Protein AF-A0A255YJV0-F1 (afdb_monomer)

Structure (mmCIF, N/CA/C/O backbone):
data_AF-A0A255YJV0-F1
#
_entry.id   AF-A0A255YJV0-F1
#
loop_
_atom_site.group_PDB
_atom_site.id
_atom_site.type_symbol
_atom_site.label_atom_id
_atom_site.label_alt_id
_atom_site.label_comp_id
_atom_site.label_asym_id
_atom_site.label_entity_id
_atom_site.label_seq_id
_atom_site.pdbx_PDB_ins_code
_atom_site.Cartn_x
_atom_site.Cartn_y
_atom_site.Cartn_z
_atom_site.occupancy
_atom_site.B_iso_or_equiv
_atom_site.auth_seq_id
_atom_site.auth_comp_id
_atom_site.auth_asym_id
_atom_site.auth_atom_id
_atom_site.pdbx_PDB_model_num
ATOM 1 N N . MET A 1 1 ? -8.198 33.475 1.884 1.00 37.62 1 MET A N 1
ATOM 2 C CA . MET A 1 1 ? -8.309 33.336 0.412 1.00 37.62 1 MET A CA 1
ATOM 3 C C . MET A 1 1 ? -6.952 32.832 -0.070 1.00 37.62 1 MET A C 1
ATOM 5 O O . MET A 1 1 ? -5.983 33.486 0.258 1.00 37.62 1 MET A O 1
ATOM 9 N N . ALA A 1 2 ? -6.748 31.672 -0.689 1.00 37.34 2 ALA A N 1
ATOM 10 C CA . ALA A 1 2 ? -7.632 30.745 -1.376 1.00 37.34 2 ALA A CA 1
ATOM 11 C C . ALA A 1 2 ? -7.328 29.297 -0.940 1.00 37.34 2 ALA A C 1
ATOM 13 O O . ALA A 1 2 ? -6.172 28.893 -0.856 1.00 37.34 2 ALA A O 1
ATOM 14 N N . SER A 1 3 ? -8.384 28.529 -0.671 1.00 46.34 3 SER A N 1
ATOM 15 C CA . SER A 1 3 ? -8.336 27.068 -0.673 1.00 46.34 3 SER A CA 1
ATOM 16 C C . SER A 1 3 ? -8.189 26.639 -2.130 1.00 46.34 3 SER A C 1
ATOM 18 O O . SER A 1 3 ? -9.127 26.796 -2.913 1.00 46.34 3 SER A O 1
ATOM 20 N N . VAL A 1 4 ? -7.002 26.180 -2.527 1.00 48.34 4 VAL A N 1
ATOM 21 C CA . VAL A 1 4 ? -6.815 25.590 -3.855 1.00 48.34 4 VAL A CA 1
ATOM 22 C C . VAL A 1 4 ? -7.330 24.158 -3.785 1.00 48.34 4 VAL A C 1
ATOM 24 O O . VAL A 1 4 ? -6.611 23.216 -3.461 1.00 48.34 4 VAL A O 1
ATOM 27 N N . ALA A 1 5 ? -8.619 24.009 -4.076 1.00 46.78 5 ALA A N 1
ATOM 28 C CA . ALA A 1 5 ? -9.301 22.741 -4.287 1.00 46.78 5 ALA A CA 1
ATOM 29 C C . ALA A 1 5 ? -8.900 22.108 -5.637 1.00 46.78 5 ALA A C 1
ATOM 31 O O . ALA A 1 5 ? -9.749 21.799 -6.466 1.00 46.78 5 ALA A O 1
ATOM 32 N N . ALA A 1 6 ? -7.600 21.906 -5.855 1.00 54.28 6 ALA A N 1
ATOM 33 C CA . ALA A 1 6 ? -7.099 20.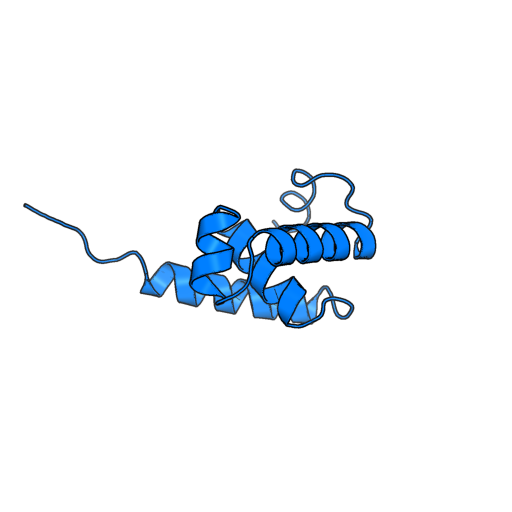967 -6.854 1.00 54.28 6 ALA A CA 1
ATOM 34 C C . ALA A 1 6 ? -6.107 19.944 -6.248 1.00 54.28 6 ALA A C 1
ATOM 36 O O . ALA A 1 6 ? -4.915 20.046 -6.521 1.00 54.28 6 ALA A O 1
ATOM 37 N N . PRO A 1 7 ? -6.550 18.969 -5.412 1.00 51.72 7 PRO A N 1
ATOM 38 C CA . PRO A 1 7 ? -5.644 17.860 -5.070 1.00 51.72 7 PRO A CA 1
ATOM 39 C C . PRO A 1 7 ? -6.225 16.433 -5.149 1.00 51.72 7 PRO A C 1
ATOM 41 O O . PRO A 1 7 ? -5.462 15.474 -5.109 1.00 51.72 7 PRO A O 1
ATOM 44 N N . ALA A 1 8 ? -7.542 16.232 -5.280 1.00 58.97 8 ALA A N 1
ATOM 45 C CA . ALA A 1 8 ? -8.131 14.882 -5.232 1.00 58.97 8 ALA A CA 1
ATOM 46 C C . ALA A 1 8 ? -8.184 14.176 -6.601 1.00 58.97 8 ALA A C 1
ATOM 48 O O . ALA A 1 8 ? -7.957 12.969 -6.692 1.00 58.97 8 ALA A O 1
ATOM 49 N N . PHE A 1 9 ? -8.480 14.919 -7.673 1.00 61.91 9 PHE A N 1
ATOM 50 C CA . PHE A 1 9 ? -8.610 14.358 -9.022 1.00 61.91 9 PHE A CA 1
ATOM 51 C C . PHE A 1 9 ? -7.264 13.861 -9.566 1.00 61.91 9 PHE A C 1
ATOM 53 O O . PHE A 1 9 ? -7.181 12.748 -10.088 1.00 61.91 9 PHE A O 1
ATOM 60 N N . ASP A 1 10 ? -6.197 14.635 -9.355 1.00 79.44 10 ASP A N 1
ATOM 61 C CA . ASP A 1 10 ? -4.843 14.260 -9.766 1.00 79.44 10 ASP A CA 1
ATOM 62 C C . ASP A 1 10 ? -4.312 13.070 -8.967 1.00 79.44 10 ASP A C 1
ATOM 64 O O . ASP A 1 10 ? -3.758 12.139 -9.554 1.00 79.44 10 ASP A O 1
ATOM 68 N N . ALA A 1 11 ? -4.562 13.033 -7.653 1.00 80.06 11 ALA A N 1
ATOM 69 C CA . ALA A 1 11 ? -4.204 11.893 -6.813 1.00 80.06 11 ALA A CA 1
ATOM 70 C C . ALA A 1 11 ? -4.936 10.613 -7.246 1.00 80.06 11 ALA A C 1
ATOM 72 O O . ALA A 1 11 ? -4.310 9.563 -7.380 1.00 80.06 11 ALA A O 1
ATOM 73 N N . ARG A 1 12 ? -6.242 10.691 -7.544 1.00 87.31 12 ARG A N 1
ATOM 74 C CA . ARG A 1 12 ? -7.031 9.535 -8.002 1.00 87.31 12 ARG A CA 1
ATOM 75 C C . ARG A 1 12 ? -6.555 9.020 -9.359 1.00 87.31 12 ARG A C 1
ATOM 77 O O . ARG A 1 12 ? -6.333 7.821 -9.517 1.00 87.31 12 ARG A O 1
ATOM 84 N N . ARG A 1 13 ? -6.300 9.921 -10.312 1.00 89.69 13 ARG A N 1
ATOM 85 C CA . ARG A 1 13 ? -5.724 9.577 -11.621 1.00 89.69 13 ARG A CA 1
ATOM 86 C C . ARG A 1 13 ? -4.319 8.980 -11.490 1.00 89.69 13 ARG A C 1
ATOM 88 O O . ARG A 1 13 ? -3.980 8.047 -12.223 1.00 89.69 13 ARG A O 1
ATOM 95 N N . ALA A 1 14 ? -3.498 9.501 -10.578 1.00 89.00 14 ALA A N 1
ATOM 96 C CA . ALA A 1 14 ? -2.179 8.952 -10.285 1.00 89.00 14 ALA A CA 1
ATOM 97 C C . ALA A 1 14 ? -2.284 7.535 -9.703 1.00 89.00 14 ALA A C 1
ATOM 99 O O . ALA A 1 14 ? -1.615 6.634 -10.209 1.00 89.00 14 ALA A O 1
ATOM 100 N N . ILE A 1 15 ? -3.172 7.317 -8.727 1.00 93.31 15 ILE A N 1
ATOM 101 C CA . ILE A 1 15 ? -3.453 5.997 -8.143 1.00 93.31 15 ILE A CA 1
ATOM 102 C C . ILE A 1 15 ? -3.865 5.007 -9.234 1.00 93.31 15 ILE A C 1
ATOM 104 O O . ILE A 1 15 ? -3.234 3.963 -9.359 1.00 93.31 15 ILE A O 1
ATOM 108 N N . GLU A 1 16 ? -4.835 5.345 -10.087 1.00 93.88 16 GLU A N 1
ATOM 109 C CA . GLU A 1 16 ? -5.274 4.465 -11.182 1.00 93.88 16 GLU A CA 1
ATOM 110 C C . GLU A 1 16 ? -4.136 4.122 -12.153 1.00 93.88 16 GLU A C 1
ATOM 112 O O . GLU A 1 16 ? -4.003 2.983 -12.610 1.00 93.88 16 GLU A O 1
ATOM 117 N N . LYS A 1 17 ? -3.286 5.102 -12.488 1.00 92.88 17 LYS A N 1
ATOM 118 C CA . LYS A 1 17 ? -2.120 4.873 -13.351 1.00 92.88 17 LYS A CA 1
ATOM 119 C C . LYS A 1 17 ? -1.123 3.922 -12.688 1.00 92.88 17 LYS A C 1
ATOM 121 O O . LYS A 1 17 ? -0.583 3.053 -13.373 1.00 92.88 17 LYS A O 1
ATOM 126 N N . ILE A 1 18 ? -0.885 4.073 -11.387 1.00 91.25 18 ILE A N 1
ATOM 127 C CA . ILE A 1 18 ? 0.005 3.200 -10.619 1.00 91.25 18 ILE A CA 1
ATOM 128 C C . ILE A 1 18 ? -0.591 1.792 -10.517 1.00 91.25 18 ILE A C 1
ATOM 130 O O . ILE A 1 18 ? 0.107 0.839 -10.840 1.00 91.25 18 ILE A O 1
ATOM 134 N N . GLU A 1 19 ? -1.874 1.639 -10.177 1.00 93.19 19 GLU A N 1
ATOM 135 C CA . GLU A 1 19 ? -2.552 0.334 -10.111 1.00 93.19 19 GLU A CA 1
ATOM 136 C C . GLU A 1 19 ? -2.438 -0.441 -11.430 1.00 93.19 19 GLU A C 1
ATOM 138 O O . GLU A 1 19 ? -2.119 -1.633 -11.418 1.00 93.19 19 GLU A O 1
ATOM 143 N N . ARG A 1 20 ? -2.626 0.237 -12.574 1.00 92.62 20 ARG A N 1
ATOM 144 C CA . ARG A 1 20 ? -2.436 -0.374 -13.900 1.00 92.62 20 ARG A CA 1
ATOM 145 C C . ARG A 1 20 ? -0.996 -0.826 -14.132 1.00 92.62 20 ARG A C 1
ATOM 147 O O . ARG A 1 20 ? -0.784 -1.939 -14.604 1.00 92.62 20 ARG A O 1
ATOM 154 N N . ARG A 1 21 ? -0.005 0.011 -13.799 1.00 90.38 21 ARG A N 1
ATOM 155 C CA . ARG A 1 21 ? 1.420 -0.349 -13.938 1.00 90.38 21 ARG A CA 1
ATOM 156 C C . ARG A 1 21 ? 1.786 -1.529 -13.044 1.00 90.38 21 ARG A C 1
ATOM 158 O O . ARG A 1 21 ? 2.447 -2.448 -13.513 1.00 90.38 21 ARG A O 1
ATOM 165 N N . LEU A 1 22 ? 1.306 -1.534 -11.801 1.00 87.44 22 LEU A N 1
ATOM 166 C CA . LEU A 1 22 ? 1.487 -2.651 -10.880 1.00 87.44 22 LEU A CA 1
ATOM 167 C C . LEU A 1 22 ? 0.875 -3.931 -11.458 1.00 87.44 22 LEU A C 1
ATOM 169 O O . LEU A 1 22 ? 1.533 -4.956 -11.455 1.00 87.44 22 LEU A O 1
ATOM 173 N N . GLY A 1 23 ? -0.333 -3.882 -12.022 1.00 87.88 23 GLY A N 1
ATOM 174 C CA . GLY A 1 23 ? -0.953 -5.064 -12.634 1.00 87.88 23 GLY A CA 1
ATOM 175 C C . GLY A 1 23 ? -0.184 -5.615 -13.837 1.00 87.88 23 GLY A C 1
ATOM 176 O O . GLY A 1 23 ? -0.164 -6.825 -14.040 1.00 87.88 23 GLY A O 1
ATOM 177 N N . ALA A 1 24 ? 0.473 -4.743 -14.604 1.00 87.81 24 ALA A N 1
ATOM 178 C CA . ALA A 1 24 ? 1.258 -5.139 -15.770 1.00 87.81 24 ALA A CA 1
ATOM 179 C C . ALA A 1 24 ? 2.627 -5.741 -15.406 1.00 87.81 24 ALA A C 1
ATOM 181 O O . ALA A 1 24 ? 3.051 -6.709 -16.026 1.00 87.81 24 ALA A O 1
ATOM 182 N N . ILE A 1 25 ? 3.320 -5.171 -14.414 1.00 85.12 25 ILE A N 1
ATOM 183 C CA . ILE A 1 25 ? 4.669 -5.606 -14.006 1.00 85.12 25 ILE A CA 1
ATOM 184 C C . ILE A 1 25 ? 4.588 -6.784 -13.026 1.00 85.12 25 ILE A C 1
ATOM 186 O O . ILE A 1 25 ? 5.389 -7.715 -13.062 1.00 85.12 25 ILE A O 1
ATOM 190 N N . TYR A 1 26 ? 3.593 -6.753 -12.145 1.00 82.75 26 TYR A N 1
ATOM 191 C CA . TYR A 1 26 ? 3.493 -7.602 -10.970 1.00 82.75 26 TYR A CA 1
ATOM 192 C C . TYR A 1 26 ? 2.208 -8.435 -11.022 1.00 82.75 26 TYR A C 1
ATOM 194 O O . TYR A 1 26 ? 1.285 -8.254 -10.230 1.00 82.75 26 TYR A O 1
ATOM 202 N N . VAL A 1 27 ? 2.177 -9.400 -11.945 1.00 82.94 27 VAL A N 1
ATOM 203 C CA . VAL A 1 27 ? 1.009 -10.266 -12.216 1.00 82.94 27 VAL A CA 1
ATOM 204 C C . VAL A 1 27 ? 0.553 -11.058 -10.978 1.00 82.94 27 VAL A C 1
ATOM 206 O O . VAL A 1 27 ? -0.623 -11.378 -10.837 1.00 82.94 27 VAL A O 1
ATOM 209 N N . CYS A 1 28 ? 1.462 -11.337 -10.039 1.00 83.81 28 CYS A N 1
ATOM 210 C CA . CYS A 1 28 ? 1.149 -12.040 -8.792 1.00 83.81 28 CYS A CA 1
ATOM 211 C C . CYS A 1 28 ? 0.452 -11.174 -7.722 1.00 83.81 28 CYS A C 1
ATOM 213 O O . CYS A 1 28 ? 0.059 -11.735 -6.693 1.00 83.81 28 CYS A O 1
ATOM 215 N N . LEU A 1 29 ? 0.318 -9.852 -7.915 1.00 85.50 29 LEU A N 1
ATOM 216 C CA . LEU A 1 29 ? -0.445 -8.988 -7.013 1.00 85.50 29 LEU A CA 1
ATOM 217 C C . LEU A 1 29 ? -1.937 -9.168 -7.263 1.00 85.50 29 LEU A C 1
ATOM 219 O O . LEU A 1 29 ? -2.439 -8.920 -8.361 1.00 85.50 29 LEU A O 1
ATOM 223 N N . THR A 1 30 ? -2.667 -9.478 -6.202 1.00 90.50 30 THR A N 1
ATOM 224 C CA . THR A 1 30 ? -4.128 -9.394 -6.195 1.00 90.50 30 THR A CA 1
ATOM 225 C C . THR A 1 30 ? -4.593 -7.944 -6.314 1.00 90.50 30 THR A C 1
ATOM 227 O O . THR A 1 30 ? -3.881 -7.009 -5.947 1.00 90.50 30 THR A O 1
ATOM 230 N N . ASP A 1 31 ? -5.831 -7.742 -6.758 1.00 91.50 31 ASP A N 1
ATOM 231 C CA . ASP A 1 31 ? -6.433 -6.412 -6.915 1.00 91.50 31 ASP A CA 1
ATOM 232 C C . ASP A 1 31 ? -6.360 -5.583 -5.625 1.00 91.50 31 ASP A C 1
ATOM 234 O O . ASP A 1 31 ? -6.074 -4.386 -5.654 1.00 91.50 31 ASP A O 1
ATOM 238 N N . ARG A 1 32 ? -6.550 -6.237 -4.471 1.00 93.06 32 ARG A N 1
ATOM 239 C CA . ARG A 1 32 ? -6.470 -5.593 -3.155 1.00 93.06 32 ARG A CA 1
ATOM 240 C C . ARG A 1 32 ? -5.050 -5.191 -2.784 1.00 93.06 32 ARG A C 1
ATOM 242 O O . ARG A 1 32 ? -4.859 -4.097 -2.259 1.00 93.06 32 ARG A O 1
ATOM 249 N N . GLU A 1 33 ? -4.062 -6.028 -3.083 1.00 91.38 33 GLU A N 1
ATOM 250 C CA . GLU A 1 33 ? -2.659 -5.670 -2.866 1.00 91.38 33 GLU A CA 1
ATOM 251 C C . GLU A 1 33 ? -2.254 -4.507 -3.786 1.00 91.38 33 GLU A C 1
ATOM 253 O O . GLU A 1 33 ? -1.665 -3.541 -3.304 1.00 91.38 33 GLU A O 1
ATOM 258 N N . ARG A 1 34 ? -2.660 -4.515 -5.067 1.00 92.62 34 ARG A N 1
ATOM 259 C CA . ARG A 1 34 ? -2.394 -3.402 -6.002 1.00 92.62 34 ARG A CA 1
ATOM 260 C C . ARG A 1 34 ? -2.988 -2.085 -5.518 1.00 92.62 34 ARG A C 1
ATOM 262 O O . ARG A 1 34 ? -2.289 -1.074 -5.509 1.00 92.62 34 ARG A O 1
ATOM 269 N N . ALA A 1 35 ? -4.242 -2.107 -5.072 1.00 94.31 35 ALA A N 1
ATOM 270 C CA . ALA A 1 35 ? -4.929 -0.915 -4.589 1.00 94.31 35 ALA A CA 1
ATOM 271 C C . ALA A 1 35 ? -4.256 -0.308 -3.345 1.00 94.31 35 ALA A C 1
ATOM 273 O O . ALA A 1 35 ? -4.115 0.915 -3.241 1.00 94.31 35 ALA A O 1
ATOM 274 N N . VAL A 1 36 ? -3.798 -1.157 -2.417 1.00 94.75 36 VAL A N 1
ATOM 275 C CA . VAL A 1 36 ? -3.053 -0.737 -1.220 1.00 94.75 36 VAL A CA 1
ATOM 276 C C . VAL A 1 36 ? -1.660 -0.211 -1.582 1.00 94.75 36 VAL A C 1
ATOM 278 O O . VAL A 1 36 ? -1.246 0.833 -1.069 1.00 94.75 36 VAL A O 1
ATOM 281 N N . CYS A 1 37 ? -0.937 -0.890 -2.474 1.00 91.94 37 CYS A N 1
ATOM 282 C CA . CYS A 1 37 ? 0.387 -0.468 -2.931 1.00 91.94 37 CYS A CA 1
ATOM 283 C C . CYS A 1 37 ? 0.330 0.886 -3.645 1.00 91.94 37 CYS A C 1
ATOM 285 O O . CYS A 1 37 ? 1.086 1.783 -3.286 1.00 91.94 37 CYS A O 1
ATOM 287 N N . ALA A 1 38 ? -0.611 1.090 -4.569 1.00 92.94 38 ALA A N 1
ATOM 288 C CA . ALA A 1 38 ? -0.726 2.347 -5.305 1.00 92.94 38 ALA A CA 1
ATOM 289 C C . ALA A 1 38 ? -0.944 3.559 -4.388 1.00 92.94 38 ALA A C 1
ATOM 291 O O . ALA A 1 38 ? -0.297 4.592 -4.547 1.00 92.94 38 ALA A O 1
ATOM 292 N N . ARG A 1 39 ? -1.794 3.410 -3.368 1.00 93.12 39 ARG A N 1
ATOM 293 C CA . ARG A 1 39 ? -2.038 4.460 -2.369 1.00 93.12 39 ARG A CA 1
ATOM 294 C C . ARG A 1 39 ? -0.847 4.696 -1.447 1.00 93.12 39 ARG A C 1
ATOM 296 O O . ARG A 1 39 ? -0.558 5.825 -1.066 1.00 93.12 39 ARG A O 1
ATOM 303 N N . THR A 1 40 ? -0.126 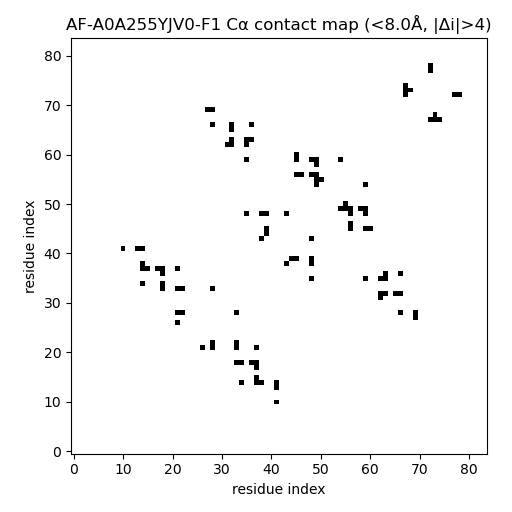3.626 -1.122 1.00 91.12 40 TH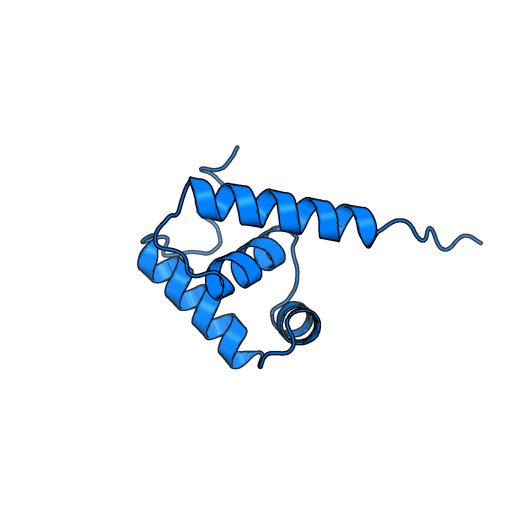R A N 1
ATOM 304 C CA . THR A 1 40 ? 1.133 3.713 -0.372 1.00 91.12 40 THR A CA 1
ATOM 305 C C . THR A 1 40 ? 2.172 4.525 -1.146 1.00 91.12 40 THR A C 1
ATOM 307 O O . THR A 1 40 ? 2.858 5.351 -0.554 1.00 91.12 40 THR A O 1
ATOM 310 N N . MET A 1 41 ? 2.246 4.352 -2.467 1.00 86.44 41 MET A N 1
ATOM 311 C CA . MET A 1 41 ? 3.210 5.047 -3.327 1.00 86.44 41 MET A CA 1
ATOM 312 C C . MET A 1 41 ? 2.919 6.536 -3.509 1.00 86.44 41 MET A C 1
ATOM 314 O O . MET A 1 41 ?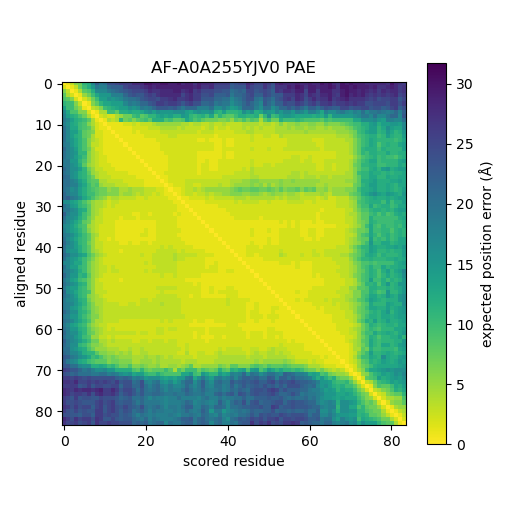 3.851 7.309 -3.694 1.00 86.44 41 MET A O 1
ATOM 318 N N . VAL A 1 42 ? 1.654 6.955 -3.421 1.00 88.38 42 VAL A N 1
ATOM 319 C CA . VAL A 1 42 ? 1.293 8.386 -3.401 1.00 88.38 42 VAL A CA 1
ATOM 320 C C . VAL A 1 42 ? 1.385 9.002 -1.997 1.00 88.38 42 VAL A C 1
ATOM 322 O O . VAL A 1 42 ? 0.970 10.138 -1.797 1.00 88.38 42 VAL A O 1
ATOM 325 N N . GLY A 1 43 ? 1.926 8.264 -1.019 1.00 88.00 43 GLY A N 1
ATOM 326 C CA . GLY A 1 43 ? 2.222 8.770 0.322 1.00 88.00 43 GLY A CA 1
ATOM 327 C C . GLY A 1 43 ? 1.080 8.664 1.335 1.00 88.00 43 GLY A C 1
ATOM 328 O O . GLY A 1 43 ? 1.170 9.267 2.402 1.00 88.00 43 GLY A O 1
ATOM 329 N N . MET A 1 44 ? 0.011 7.907 1.056 1.00 92.00 44 MET A N 1
ATOM 330 C CA . MET A 1 44 ? -1.085 7.752 2.021 1.00 92.00 44 MET A CA 1
ATOM 331 C C . MET A 1 44 ? -0.670 6.899 3.232 1.00 92.00 44 MET A C 1
ATOM 333 O O . MET A 1 44 ? -0.028 5.845 3.106 1.00 92.00 44 MET A O 1
ATOM 337 N N . THR A 1 45 ? -1.097 7.329 4.424 1.00 93.94 45 THR A N 1
ATOM 338 C CA . THR A 1 45 ? -0.913 6.565 5.668 1.00 93.94 45 THR A CA 1
ATOM 339 C C . THR A 1 45 ? -1.781 5.308 5.678 1.00 93.94 45 THR A C 1
ATOM 34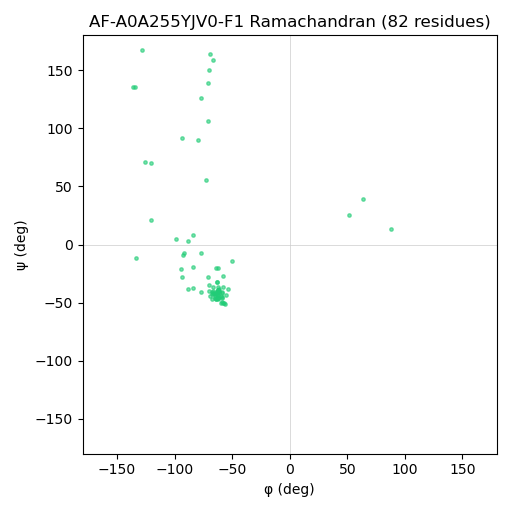1 O O . THR A 1 45 ? -2.723 5.173 4.896 1.00 93.94 45 THR A O 1
ATOM 344 N N . ALA A 1 46 ? -1.477 4.361 6.568 1.00 93.12 46 ALA A N 1
ATOM 345 C CA . ALA A 1 46 ? -2.288 3.154 6.687 1.00 93.12 46 ALA A CA 1
ATOM 346 C C . ALA A 1 46 ? -3.737 3.472 7.102 1.00 93.12 46 ALA A C 1
ATOM 348 O O . ALA A 1 46 ? -4.650 2.834 6.576 1.00 93.12 46 ALA A O 1
ATOM 349 N N . GLU A 1 47 ? -3.961 4.474 7.966 1.00 96.19 47 GLU A N 1
ATOM 350 C CA . GLU A 1 47 ? -5.317 4.919 8.315 1.00 96.19 47 GLU A CA 1
ATOM 351 C C . GLU A 1 47 ? -6.039 5.526 7.109 1.00 96.19 47 GLU A C 1
ATOM 353 O O . GLU A 1 47 ? -7.180 5.165 6.829 1.00 96.19 47 GLU A O 1
ATOM 358 N N . ALA A 1 48 ? -5.376 6.407 6.354 1.00 94.81 48 ALA A N 1
ATOM 359 C CA . ALA A 1 48 ? -5.980 7.047 5.187 1.00 94.81 48 ALA A CA 1
ATOM 360 C C . ALA A 1 48 ? -6.371 6.021 4.110 1.00 94.81 48 ALA A C 1
ATOM 362 O O . ALA A 1 48 ? -7.439 6.118 3.513 1.00 94.81 48 ALA A O 1
ATOM 363 N N . ILE A 1 49 ? -5.535 5.002 3.890 1.00 95.19 49 ILE A N 1
ATOM 364 C CA . ILE A 1 49 ? -5.828 3.906 2.956 1.00 95.19 49 ILE A CA 1
ATOM 365 C C . ILE A 1 49 ? -7.003 3.062 3.444 1.00 95.19 49 ILE A C 1
ATOM 367 O O . ILE A 1 49 ? -7.840 2.662 2.639 1.00 95.19 49 ILE A O 1
ATOM 371 N N . ALA A 1 50 ? -7.058 2.771 4.745 1.00 96.44 50 ALA A N 1
ATOM 372 C CA . ALA A 1 50 ? -8.147 2.010 5.346 1.00 96.44 50 ALA A CA 1
ATOM 373 C C . ALA A 1 50 ? -9.495 2.710 5.117 1.00 96.44 50 ALA A C 1
ATOM 375 O O . ALA A 1 50 ? -10.450 2.077 4.666 1.00 96.44 50 ALA A O 1
ATOM 376 N N . LEU A 1 51 ? -9.528 4.028 5.340 1.00 96.44 51 LEU A N 1
ATOM 377 C CA . LEU A 1 51 ? -10.694 4.868 5.078 1.00 96.44 51 LEU A CA 1
ATOM 378 C C . LEU A 1 51 ? -11.051 4.913 3.586 1.00 96.44 51 LEU A C 1
ATOM 380 O O . LEU A 1 51 ? -12.212 4.712 3.244 1.00 96.44 51 LEU A O 1
ATOM 384 N N . ASP A 1 52 ? -10.073 5.114 2.697 1.00 94.75 52 ASP A N 1
ATOM 385 C CA . ASP A 1 52 ? -10.323 5.214 1.251 1.00 94.75 52 ASP A CA 1
ATOM 386 C C . ASP A 1 52 ? -10.810 3.893 0.628 1.00 94.75 52 ASP A C 1
ATOM 388 O O . ASP A 1 52 ? -11.665 3.890 -0.255 1.00 94.75 52 ASP A O 1
ATOM 392 N N . LEU A 1 53 ? -10.296 2.753 1.100 1.00 94.69 53 LEU A N 1
ATOM 393 C CA . LEU A 1 53 ? -10.648 1.427 0.582 1.00 94.69 53 LEU A CA 1
ATOM 394 C C . LEU A 1 53 ? -11.820 0.755 1.310 1.00 94.69 53 LEU A C 1
ATOM 396 O O . LEU A 1 53 ? -12.248 -0.321 0.878 1.00 94.69 53 LEU A O 1
ATOM 400 N N . GLY A 1 54 ? -12.310 1.341 2.406 1.00 96.31 54 GLY A N 1
ATOM 401 C CA . GLY A 1 54 ? -13.366 0.760 3.237 1.00 96.31 54 GLY A CA 1
ATOM 402 C C . GLY A 1 54 ? -12.956 -0.562 3.895 1.00 96.31 54 GLY A C 1
ATOM 403 O O . GLY A 1 54 ? -13.747 -1.503 3.943 1.00 96.31 54 GLY A O 1
ATOM 404 N N . ILE A 1 55 ? -11.706 -0.668 4.355 1.00 95.75 55 ILE A N 1
ATOM 405 C CA . ILE A 1 55 ? -11.156 -1.870 5.009 1.00 95.75 55 ILE A CA 1
ATOM 406 C C . ILE A 1 55 ? -10.498 -1.515 6.342 1.00 95.75 55 ILE A C 1
ATOM 408 O O . ILE A 1 55 ? -10.231 -0.354 6.624 1.00 95.75 55 ILE A O 1
ATOM 412 N N . SER A 1 56 ? -10.188 -2.515 7.171 1.00 97.12 56 SER A N 1
ATOM 413 C CA . SER A 1 56 ? -9.464 -2.262 8.421 1.00 97.12 56 SER A CA 1
ATOM 414 C C . SER A 1 56 ? -8.003 -1.863 8.170 1.00 97.12 56 SER A C 1
ATOM 416 O O . SER A 1 56 ? -7.364 -2.349 7.231 1.00 97.12 56 SER A O 1
ATOM 418 N N . MET A 1 57 ? -7.425 -1.056 9.065 1.00 96.62 57 MET A N 1
ATOM 419 C CA . MET A 1 57 ? -5.989 -0.747 9.039 1.00 96.62 57 MET A CA 1
ATOM 420 C C . MET A 1 57 ? -5.128 -2.018 9.137 1.00 96.62 57 MET A C 1
ATOM 422 O O . MET A 1 57 ? -4.115 -2.139 8.449 1.00 96.62 57 MET A O 1
ATOM 426 N N . ALA A 1 58 ? -5.561 -3.016 9.915 1.00 95.62 58 ALA A N 1
ATOM 427 C CA . ALA A 1 58 ? -4.891 -4.315 9.988 1.00 95.62 58 ALA A CA 1
ATOM 428 C C . ALA A 1 58 ? -4.873 -5.037 8.627 1.00 95.62 58 ALA A C 1
ATOM 430 O O . ALA A 1 58 ? -3.862 -5.635 8.248 1.00 95.62 58 ALA A O 1
ATOM 431 N N . SER A 1 59 ? -5.956 -4.935 7.850 1.00 95.94 59 SER A N 1
ATOM 432 C CA . SER A 1 59 ? -6.014 -5.454 6.480 1.00 95.94 59 SER A CA 1
ATOM 433 C C . SER A 1 59 ? -5.029 -4.723 5.569 1.00 95.94 59 SER A C 1
ATOM 435 O O . SER A 1 59 ? -4.312 -5.381 4.821 1.00 95.94 59 SER A O 1
ATOM 437 N N . VAL A 1 60 ? -4.921 -3.392 5.667 1.00 96.06 60 VAL A N 1
ATOM 438 C CA . VAL A 1 60 ? -3.924 -2.606 4.912 1.00 96.06 60 VAL A CA 1
ATOM 439 C C . VAL A 1 60 ? -2.505 -3.098 5.197 1.00 96.06 60 VAL A C 1
ATOM 441 O O . VAL A 1 60 ? -1.754 -3.388 4.264 1.00 96.06 60 VAL A O 1
ATOM 444 N N . LEU A 1 61 ? -2.141 -3.244 6.474 1.00 93.44 61 LEU A N 1
ATOM 445 C CA . LEU A 1 61 ? -0.821 -3.743 6.877 1.00 93.44 61 LEU A CA 1
ATOM 446 C C . LEU A 1 61 ? -0.575 -5.175 6.383 1.00 93.44 61 LEU A C 1
ATOM 448 O O . LEU A 1 61 ? 0.514 -5.480 5.899 1.00 93.44 61 LEU A O 1
ATOM 452 N N . THR A 1 62 ? -1.598 -6.031 6.433 1.00 94.38 62 THR A N 1
ATOM 453 C CA . THR A 1 62 ? -1.533 -7.400 5.901 1.00 94.38 62 THR A CA 1
ATOM 454 C C . THR A 1 62 ? -1.276 -7.405 4.396 1.00 94.38 62 THR A C 1
ATOM 456 O O . THR A 1 62 ? -0.411 -8.143 3.931 1.00 94.38 62 THR A O 1
ATOM 459 N N . TYR A 1 63 ? -1.982 -6.574 3.626 1.00 93.06 63 TYR A N 1
ATOM 460 C CA . TYR A 1 63 ? -1.785 -6.484 2.178 1.00 93.06 63 TYR A CA 1
ATOM 461 C C . TYR A 1 63 ? -0.414 -5.912 1.816 1.00 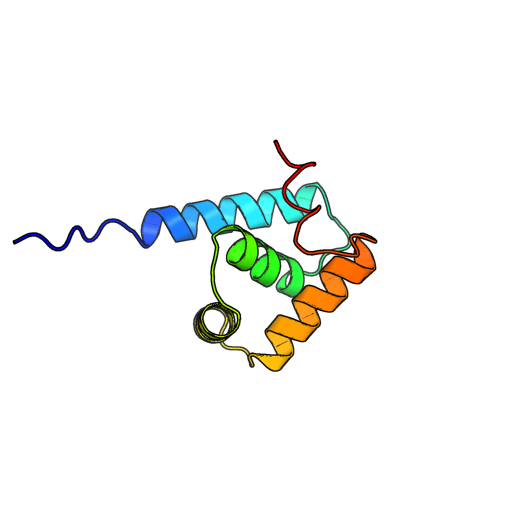93.06 63 TYR A C 1
ATOM 463 O O . TYR A 1 63 ? 0.232 -6.447 0.921 1.00 93.06 63 TYR A O 1
ATOM 471 N N . ARG A 1 64 ? 0.077 -4.899 2.545 1.00 90.69 64 ARG A N 1
ATOM 472 C CA . ARG A 1 64 ? 1.453 -4.395 2.382 1.00 90.69 64 ARG A CA 1
ATOM 473 C C . ARG A 1 64 ? 2.474 -5.504 2.607 1.00 90.69 64 ARG A C 1
ATOM 475 O O . ARG A 1 64 ? 3.325 -5.731 1.758 1.00 90.69 64 ARG A O 1
ATOM 482 N N . ARG A 1 65 ? 2.349 -6.231 3.721 1.00 88.50 65 ARG A N 1
ATOM 483 C CA . ARG A 1 65 ? 3.241 -7.343 4.057 1.00 88.50 65 ARG A CA 1
ATOM 484 C C . ARG A 1 65 ? 3.226 -8.427 2.979 1.00 88.50 65 ARG A C 1
ATOM 486 O O . ARG A 1 65 ? 4.290 -8.817 2.518 1.00 88.50 65 ARG A O 1
ATOM 493 N N . ARG A 1 66 ? 2.043 -8.874 2.545 1.00 86.12 66 ARG A N 1
ATOM 494 C CA . ARG A 1 66 ? 1.912 -9.902 1.498 1.00 86.12 66 ARG A CA 1
ATOM 495 C C . ARG A 1 66 ? 2.482 -9.442 0.161 1.00 86.12 66 ARG A C 1
ATOM 497 O O . ARG A 1 66 ? 3.160 -10.223 -0.499 1.00 86.12 66 ARG A O 1
ATOM 504 N N . ALA A 1 67 ? 2.255 -8.185 -0.220 1.00 81.56 67 ALA A N 1
ATOM 505 C CA . ALA A 1 67 ? 2.877 -7.606 -1.403 1.00 81.56 67 ALA A CA 1
ATOM 506 C C . ALA A 1 67 ? 4.410 -7.642 -1.277 1.00 81.56 67 ALA A C 1
ATOM 508 O O . ALA A 1 67 ? 5.080 -8.188 -2.144 1.00 81.56 67 ALA A O 1
ATOM 509 N N . TYR A 1 68 ? 4.975 -7.165 -0.168 1.00 78.19 68 TYR A N 1
ATOM 510 C CA . TYR A 1 68 ? 6.427 -7.174 0.051 1.00 78.19 68 TYR A CA 1
ATOM 511 C C . TYR A 1 68 ? 7.030 -8.587 0.060 1.00 78.19 68 TYR A C 1
ATOM 513 O O . TYR A 1 68 ? 8.069 -8.814 -0.561 1.00 78.19 68 TYR A O 1
ATOM 521 N N . GLU A 1 69 ? 6.353 -9.552 0.688 1.00 78.06 69 GLU A N 1
ATOM 522 C CA . GLU A 1 69 ? 6.750 -10.965 0.696 1.00 78.06 69 GLU A CA 1
ATOM 523 C C . GLU A 1 69 ? 6.742 -11.570 -0.718 1.00 78.06 69 GLU A C 1
ATOM 525 O O . GLU A 1 69 ? 7.699 -12.245 -1.099 1.00 78.06 69 GLU A O 1
ATOM 530 N N . ARG A 1 70 ? 5.709 -11.287 -1.529 1.00 71.75 70 ARG A N 1
ATOM 531 C CA . ARG A 1 70 ? 5.601 -11.777 -2.917 1.00 71.75 70 ARG A CA 1
ATOM 532 C C . ARG A 1 70 ? 6.715 -11.250 -3.823 1.00 71.75 70 ARG A C 1
ATOM 534 O O . ARG A 1 70 ? 7.140 -11.976 -4.717 1.00 71.75 70 ARG A O 1
ATOM 541 N N . TYR A 1 71 ? 7.205 -10.034 -3.583 1.00 65.88 71 TYR A N 1
ATOM 542 C CA . TYR A 1 71 ? 8.255 -9.411 -4.402 1.00 65.88 71 TYR A CA 1
ATOM 543 C C . TYR A 1 71 ? 9.661 -9.524 -3.811 1.00 65.88 71 TYR A C 1
ATOM 545 O O . TYR A 1 71 ? 10.598 -8.995 -4.397 1.00 65.88 71 TYR A O 1
ATOM 553 N N . ARG A 1 72 ? 9.836 -10.234 -2.682 1.00 57.31 72 ARG A N 1
ATOM 554 C CA . ARG A 1 72 ? 11.119 -10.331 -1.953 1.00 57.31 72 ARG A CA 1
ATOM 555 C C . ARG A 1 72 ? 11.751 -8.962 -1.655 1.00 57.31 72 ARG A C 1
ATOM 557 O O . ARG A 1 72 ? 12.961 -8.855 -1.480 1.00 57.31 72 ARG A O 1
ATOM 564 N N . VAL A 1 73 ? 10.935 -7.913 -1.571 1.00 53.06 73 VAL A N 1
ATOM 565 C CA . VAL A 1 73 ? 11.399 -6.560 -1.271 1.00 53.06 73 VAL A CA 1
ATOM 566 C C . VAL A 1 73 ? 11.268 -6.380 0.228 1.00 53.06 73 VAL A C 1
ATOM 568 O O . VAL A 1 73 ? 10.213 -6.029 0.748 1.00 53.06 73 VAL A O 1
ATOM 571 N N . THR A 1 74 ? 12.343 -6.686 0.946 1.00 43.69 74 THR A N 1
ATOM 572 C CA . THR A 1 74 ? 12.334 -6.746 2.410 1.00 43.69 74 THR A CA 1
ATOM 573 C C . THR A 1 74 ? 12.036 -5.386 3.047 1.00 43.69 74 THR A C 1
ATOM 575 O O . THR A 1 74 ? 11.640 -5.348 4.208 1.00 43.69 74 THR A O 1
ATOM 578 N N . HIS A 1 75 ? 12.223 -4.259 2.345 1.00 46.56 75 HIS A N 1
ATOM 579 C CA . HIS A 1 75 ? 12.091 -2.911 2.910 1.00 46.56 75 HIS A CA 1
ATOM 580 C C . HIS A 1 75 ? 11.324 -1.961 1.980 1.00 46.56 75 HIS A C 1
ATOM 582 O O . HIS A 1 75 ? 11.640 -1.847 0.796 1.00 46.56 75 HIS A O 1
ATOM 588 N N . SER A 1 76 ? 10.402 -1.178 2.558 1.00 51.16 76 SER A N 1
ATOM 589 C CA . SER A 1 76 ? 9.645 -0.088 1.914 1.00 51.16 76 SER A CA 1
ATOM 590 C C . SER A 1 76 ? 10.506 0.928 1.136 1.00 51.16 76 SER A C 1
ATOM 592 O O . SER A 1 76 ? 9.963 1.700 0.357 1.00 51.16 76 SER A O 1
ATOM 594 N N . ASN A 1 77 ? 11.832 0.932 1.330 1.00 46.47 77 ASN A N 1
ATOM 595 C CA . ASN A 1 77 ? 12.772 1.870 0.711 1.00 46.47 77 ASN A CA 1
ATOM 596 C C . ASN A 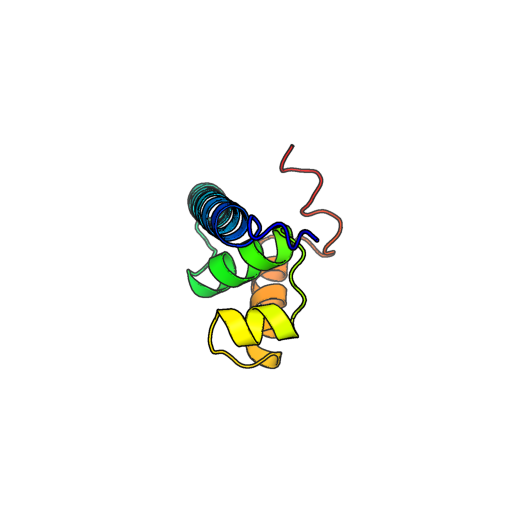1 77 ? 13.406 1.371 -0.609 1.00 46.47 77 ASN A C 1
ATOM 598 O O . ASN A 1 77 ? 14.069 2.141 -1.290 1.00 46.47 77 ASN A O 1
ATOM 602 N N . GLN A 1 78 ? 13.218 0.099 -0.985 1.00 47.16 78 GLN A N 1
ATOM 603 C CA . GLN A 1 78 ? 13.737 -0.462 -2.250 1.00 47.16 78 GLN A CA 1
ATOM 604 C C . GLN A 1 78 ? 12.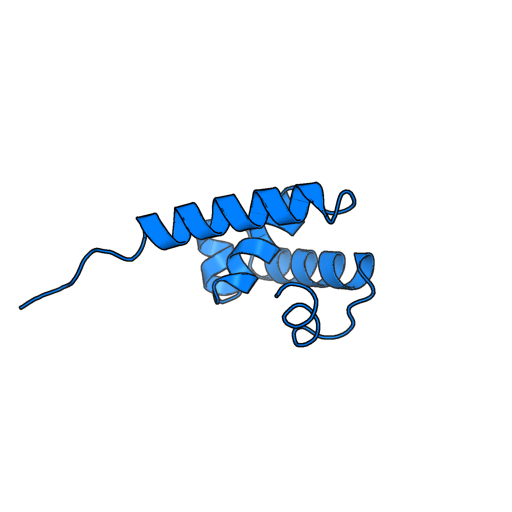704 -0.414 -3.390 1.00 47.16 78 GLN A C 1
ATOM 606 O O . GLN A 1 78 ? 13.072 -0.367 -4.557 1.00 47.16 78 GLN A O 1
ATOM 611 N N . PHE A 1 79 ? 11.408 -0.312 -3.068 1.00 53.00 79 PHE A N 1
ATOM 612 C CA . PHE A 1 79 ? 10.339 -0.163 -4.069 1.00 53.00 79 PHE A CA 1
ATOM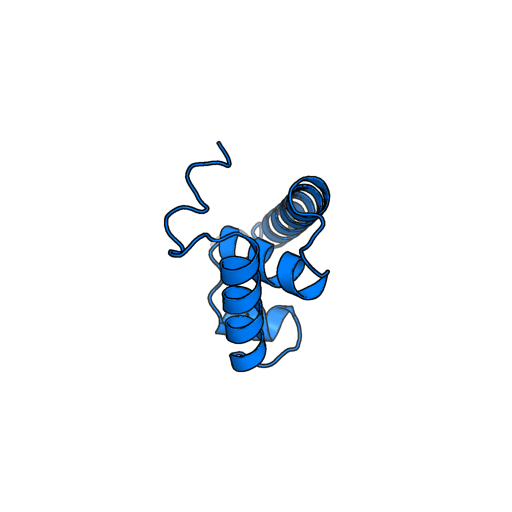 613 C C . PHE A 1 79 ? 10.463 1.137 -4.892 1.00 53.00 79 PHE A C 1
ATOM 615 O O . PHE A 1 79 ? 9.903 1.245 -5.977 1.00 53.00 79 PHE A O 1
ATOM 622 N N . PHE A 1 80 ? 11.191 2.135 -4.378 1.00 51.19 80 PHE A N 1
ATOM 623 C CA . PHE A 1 80 ? 11.330 3.446 -5.014 1.00 51.19 80 PHE A CA 1
ATOM 624 C C . PHE A 1 80 ? 12.432 3.500 -6.087 1.00 51.19 80 PHE A C 1
ATOM 626 O O . PHE A 1 80 ? 12.399 4.392 -6.928 1.00 51.19 80 PHE A O 1
ATOM 633 N N . LEU A 1 81 ? 13.392 2.563 -6.080 1.00 44.94 81 LEU A N 1
ATOM 634 C CA . LEU A 1 81 ? 14.594 2.641 -6.925 1.00 44.94 81 LEU A CA 1
ATOM 635 C C . LEU A 1 81 ? 14.479 1.905 -8.265 1.00 44.94 81 LEU A C 1
ATOM 637 O O . LEU A 1 81 ? 15.099 2.338 -9.225 1.00 44.94 81 LEU A O 1
ATOM 641 N N . GLU A 1 82 ? 13.672 0.847 -8.372 1.00 45.84 82 GLU A N 1
ATOM 642 C CA . GLU A 1 82 ? 13.514 0.105 -9.640 1.00 45.84 82 GLU A CA 1
ATOM 643 C C . GLU A 1 82 ? 12.410 0.661 -10.560 1.00 45.84 82 GLU A C 1
ATOM 645 O O . GLU A 1 82 ? 12.120 0.086 -11.608 1.00 45.84 82 GLU A O 1
ATOM 650 N N . MET A 1 83 ? 11.756 1.765 -10.176 1.00 48.75 83 MET A N 1
ATOM 651 C CA . MET A 1 83 ? 10.594 2.305 -10.898 1.00 48.75 83 MET A CA 1
ATOM 652 C C . MET A 1 83 ? 10.769 3.743 -11.422 1.00 48.75 83 MET A C 1
ATOM 654 O O . MET A 1 83 ? 9.766 4.409 -11.717 1.00 48.75 83 MET A O 1
ATOM 658 N N . ILE A 1 84 ? 12.020 4.192 -11.567 1.00 43.53 84 ILE A N 1
ATOM 659 C CA . ILE A 1 84 ? 12.454 5.367 -12.347 1.00 43.53 84 ILE A CA 1
ATOM 660 C C . ILE A 1 84 ? 13.379 4.859 -13.453 1.00 43.53 84 ILE A C 1
ATOM 662 O O . ILE A 1 84 ? 13.216 5.339 -14.595 1.00 43.53 84 ILE A O 1
#

Nearest PDB structures (foldseek):
  4ldz-assembly1_B  TM=9.658E-01  e=2.090E-01  Bacillus subtilis subsp. subtilis str. 168
  1h0m-assembly1_A  TM=9.104E-01  e=2.090E-01  Agrobacterium tumefaciens
  5xt2-assembly5_E  TM=6.944E-01  e=9.193E-02  Bradyrhizobium japonicum
  1l3l-assembly2_C  TM=9.168E-01  e=4.482E-01  Agrobacterium tumefaciens
  1h0m-assembly2_C  TM=9.093E-01  e=4.226E-01  Agrobacterium tumefaciens

Secondary structure (DSSP, 8-state):
------SHHHHHHHHHHHHHHHHHH-TT--HHHHHHHHHHHTT--HHHHHHHHTS-HHHHHHHHHHHHHHTT--STTTTTTTT-

Mean predicted aligned error: 8.61 Å

pLDDT: mean 79.23, std 19.09, range [37.34, 97.12]

Organism: NCBI:txid1981098

Sequence (84 aa):
MASVAAPAFDARRAIEKIERRLGAIYVCLTDRERAVCARTMVGMTAEAIALDLGISMASVLTYRRRAYERYRVTHSNQFFLEMI

Radius of gyration: 13.5 Å; Cα contacts (8 Å, |Δi|>4): 58; chains: 1; bounding box: 28×45×26 Å

InterPro domains:
  IPR000792 Transcription regulator LuxR, C-terminal [PF00196] (29-78)
  IPR000792 Transcription regulator LuxR, C-terminal [PS00622] (43-70)
  IPR000792 Transcription regulator LuxR, C-terminal [SM00421] (26-83)
  IPR016032 Signal transduction response regulator, C-terminal effector [SSF46894] (18-80)
  IPR036388 Winged helix-like DNA-binding domain superfamily [G3DSA:1.10.10.10] (3-84)

Foldseek 3Di:
DDDPPPDPVVLVVQLVVQLVVCCVVPVVQDSLLSSLVSCVVVPDDLVRSCVVVVHDSVVSVVSPVVVCVSVVVPDPVVVPPVPD

Solvent-accessible surface area (backbone atoms only — not comparable to full-atom values): 5022 Å² total; per-residue (Å²): 139,79,88,78,88,78,63,64,69,64,50,51,54,49,31,54,54,40,31,52,50,44,51,71,76,39,72,88,53,49,73,69,32,31,56,50,49,24,41,45,73,76,66,47,49,58,64,56,47,13,65,75,69,76,48,52,48,68,54,43,54,49,35,53,50,53,48,29,61,76,67,71,45,91,46,90,77,57,72,68,68,84,75,118